Protein AF-A0A7W1G823-F1 (afdb_monomer)

Foldseek 3Di:
DVVVVCCVVVDPDPVVPDPVCVVVVVVVVVVVVVLVVLVVPDPDPVSSVVVVCVVVLVP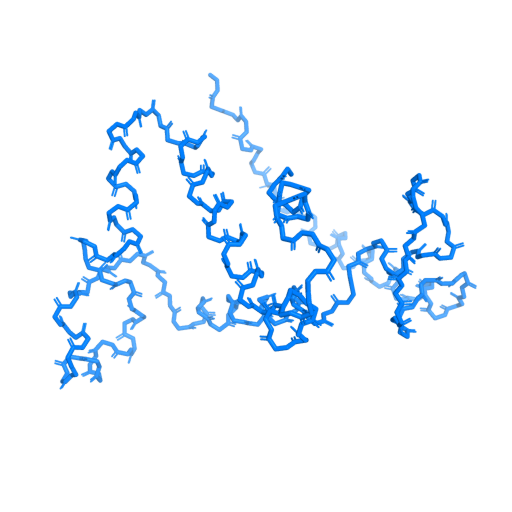HDADAPVCCVVCCPDPSCVSPYDHPPDHPVNVVVVVVVVCCVVPPDDPCRQAQVVCPDPDRDDDPDPNHDDPDPVVVVVVVVVVVVCVVVVPDPDDDPPPPD

Secondary structure (DSSP, 8-state):
-HHHHHHHHHTT-TTTT-GGGHHHHHHHHHHHHHHHHHHHH-SSHHHHHHHHHHHTTBTBEE--HHHHHHHTTSGGGGG-EE--S--HHHHHHHHHHHHHHHHSPPHHHHTGGG--SSS------S----SSHHHHHHHHHHHHHHHHHTTS----TT---

Radius of gyration: 21.49 Å; Cα contacts (8 Å, |Δi|>4): 84; chains: 1; bounding box: 47×47×44 Å

Structure (mmCIF, N/CA/C/O backbone):
data_AF-A0A7W1G823-F1
#
_entry.id   AF-A0A7W1G823-F1
#
loop_
_atom_site.group_PDB
_atom_site.id
_atom_site.type_symbol
_atom_site.label_atom_id
_atom_site.label_alt_id
_atom_site.label_comp_id
_atom_site.label_asym_id
_atom_site.label_entity_id
_atom_site.label_seq_id
_atom_site.pdbx_PDB_ins_code
_atom_site.Cartn_x
_atom_site.Cartn_y
_atom_site.Cartn_z
_atom_site.occupancy
_atom_site.B_iso_or_equiv
_atom_site.auth_seq_id
_atom_site.auth_comp_id
_atom_site.auth_asym_id
_atom_site.auth_atom_id
_atom_site.pdbx_PDB_model_num
ATOM 1 N N . MET A 1 1 ? 13.094 -7.765 8.733 1.00 43.09 1 MET A N 1
ATOM 2 C CA . MET A 1 1 ? 14.565 -7.784 8.927 1.00 43.09 1 MET A CA 1
ATOM 3 C C . MET A 1 1 ? 15.164 -6.377 8.926 1.00 43.09 1 MET A C 1
ATOM 5 O O . MET A 1 1 ? 15.915 -6.070 9.840 1.00 43.09 1 MET A O 1
ATOM 9 N N . SER A 1 2 ? 14.755 -5.478 8.025 1.00 49.38 2 SER A N 1
ATOM 10 C CA . SER A 1 2 ? 15.238 -4.083 7.971 1.00 49.38 2 SER A CA 1
ATOM 11 C C . SER A 1 2 ? 14.985 -3.280 9.256 1.00 49.38 2 SER A C 1
ATOM 13 O O . SER A 1 2 ? 15.885 -2.604 9.737 1.00 49.38 2 SER A O 1
ATOM 15 N N . ASN A 1 3 ? 13.807 -3.422 9.879 1.00 57.06 3 ASN A N 1
ATOM 16 C CA . ASN A 1 3 ? 13.479 -2.707 11.123 1.00 57.06 3 ASN A CA 1
ATOM 17 C C . ASN A 1 3 ? 14.316 -3.187 12.332 1.00 57.06 3 ASN A C 1
ATOM 19 O O . ASN A 1 3 ? 14.719 -2.395 13.177 1.00 57.06 3 ASN A O 1
ATOM 23 N N . HIS A 1 4 ? 14.647 -4.481 12.394 1.00 56.62 4 HIS A N 1
ATOM 24 C CA . HIS A 1 4 ? 15.525 -5.019 13.442 1.00 56.62 4 HIS A CA 1
ATOM 25 C C . HIS A 1 4 ? 16.990 -4.618 13.229 1.00 56.62 4 HIS A C 1
ATOM 27 O O . HIS A 1 4 ? 17.646 -4.210 14.185 1.00 56.62 4 HIS A O 1
ATOM 33 N N . ALA A 1 5 ? 17.480 -4.666 11.985 1.00 64.69 5 ALA A N 1
ATOM 34 C CA . ALA A 1 5 ? 18.818 -4.190 11.636 1.00 64.69 5 ALA A CA 1
ATOM 35 C C . ALA A 1 5 ? 18.974 -2.687 11.927 1.00 64.69 5 ALA A C 1
ATOM 37 O O . ALA A 1 5 ? 19.962 -2.270 12.525 1.00 64.69 5 ALA A O 1
ATOM 38 N N . TRP A 1 6 ? 17.960 -1.882 11.599 1.00 62.03 6 TRP A N 1
ATOM 39 C CA . TRP A 1 6 ? 17.946 -0.451 11.895 1.00 62.03 6 TRP A CA 1
ATOM 40 C C . TRP A 1 6 ? 17.946 -0.163 13.398 1.00 62.03 6 TRP A C 1
ATOM 42 O O . TRP A 1 6 ? 18.729 0.664 13.846 1.00 62.03 6 TRP A O 1
ATOM 52 N N . ARG A 1 7 ? 17.156 -0.881 14.210 1.00 65.38 7 ARG A N 1
ATOM 53 C CA . ARG A 1 7 ? 17.170 -0.721 15.680 1.00 65.38 7 ARG A CA 1
ATOM 54 C C . ARG A 1 7 ? 18.516 -1.101 16.301 1.00 65.38 7 ARG A C 1
ATOM 56 O O . ARG A 1 7 ? 18.944 -0.454 17.252 1.00 65.38 7 ARG A O 1
ATOM 63 N N . HIS A 1 8 ? 19.197 -2.101 15.743 1.00 70.00 8 HIS A N 1
ATOM 64 C CA . HIS A 1 8 ? 20.533 -2.498 16.187 1.00 70.00 8 HIS A CA 1
ATOM 65 C C . HIS A 1 8 ? 21.607 -1.455 15.825 1.00 70.00 8 HIS A C 1
ATOM 67 O O . HIS A 1 8 ? 22.510 -1.201 16.615 1.00 70.00 8 HIS A O 1
ATOM 73 N N . ILE A 1 9 ? 21.502 -0.820 14.652 1.00 69.56 9 ILE A N 1
ATOM 74 C CA . ILE A 1 9 ? 22.460 0.194 14.172 1.00 69.56 9 ILE A CA 1
ATOM 75 C C . ILE A 1 9 ? 22.195 1.577 14.793 1.00 69.56 9 ILE A C 1
ATOM 77 O O . ILE A 1 9 ? 23.130 2.292 15.151 1.00 69.56 9 ILE A O 1
ATOM 81 N N . ALA A 1 10 ? 20.928 1.971 14.932 1.00 64.56 10 ALA A N 1
ATOM 82 C CA . ALA A 1 10 ? 20.534 3.288 15.429 1.00 64.56 10 ALA A CA 1
ATOM 83 C C . ALA A 1 10 ? 20.723 3.436 16.951 1.00 64.56 10 ALA A C 1
ATOM 85 O O . ALA A 1 10 ? 20.926 4.552 17.436 1.00 64.56 10 ALA A O 1
ATOM 86 N N . GLY A 1 11 ? 20.711 2.328 17.705 1.00 65.12 11 GLY A N 1
ATOM 87 C CA . GLY A 1 11 ? 20.831 2.335 19.164 1.00 65.12 11 GLY A CA 1
ATOM 88 C C . GLY A 1 11 ? 19.737 3.166 19.853 1.00 65.12 11 GLY A C 1
ATOM 89 O O . GLY A 1 11 ? 18.717 3.502 19.257 1.00 65.12 11 GLY A O 1
ATOM 90 N N . ASN A 1 12 ? 19.962 3.546 21.115 1.00 59.78 12 ASN A N 1
ATOM 91 C CA . ASN A 1 12 ? 19.034 4.375 21.904 1.00 59.78 12 ASN A CA 1
ATOM 92 C C . ASN A 1 12 ? 19.200 5.889 21.625 1.00 59.78 12 ASN A C 1
ATOM 94 O O . ASN A 1 12 ? 19.081 6.721 22.525 1.00 59.78 12 ASN A O 1
ATOM 98 N N . ARG A 1 13 ? 19.584 6.262 20.395 1.00 65.00 13 ARG A N 1
ATOM 99 C CA . ARG A 1 13 ? 19.961 7.642 20.062 1.00 65.00 13 ARG A CA 1
ATOM 100 C C . ARG A 1 13 ? 18.716 8.521 19.835 1.00 65.00 13 ARG A C 1
ATOM 102 O O . ARG A 1 13 ? 17.824 8.127 19.089 1.00 65.00 13 ARG A O 1
ATOM 109 N N . PRO A 1 14 ? 18.676 9.750 20.382 1.00 55.59 14 PRO A N 1
ATOM 110 C CA . PRO A 1 14 ? 17.469 10.590 20.431 1.00 55.59 14 PRO A CA 1
ATOM 111 C C . PRO A 1 14 ? 16.972 11.108 19.068 1.00 55.59 14 PRO A C 1
ATOM 113 O O . PRO A 1 14 ? 15.811 11.490 18.938 1.00 55.59 14 PRO A O 1
ATOM 116 N N . TRP A 1 15 ? 17.813 11.096 18.028 1.00 57.66 15 TRP A N 1
ATOM 117 C CA . TRP A 1 15 ? 17.386 11.428 16.663 1.00 57.66 15 TRP A CA 1
ATOM 118 C C . TRP A 1 15 ? 16.562 10.302 16.021 1.00 57.66 15 TRP A C 1
ATOM 120 O O . TRP A 1 15 ? 15.660 10.578 15.239 1.00 57.66 15 TRP A O 1
ATOM 130 N N . ALA A 1 16 ? 16.779 9.042 16.414 1.00 55.31 16 ALA A N 1
ATOM 131 C CA . ALA A 1 16 ? 16.013 7.901 15.914 1.00 55.31 16 ALA A CA 1
ATOM 132 C C . ALA A 1 16 ? 14.562 7.870 16.440 1.00 55.31 16 ALA A C 1
ATOM 134 O O . ALA A 1 16 ? 13.703 7.238 15.830 1.00 55.31 16 ALA A O 1
ATOM 135 N N . SER A 1 17 ? 14.275 8.578 17.540 1.00 56.62 17 SER A N 1
ATOM 136 C CA . SER A 1 17 ? 12.955 8.655 18.183 1.00 56.62 17 SER A CA 1
ATOM 137 C C . SER A 1 17 ? 12.096 9.843 17.741 1.00 56.62 17 SER A C 1
ATOM 139 O O . SER A 1 17 ? 11.009 10.051 18.284 1.00 56.62 17 SER A O 1
ATOM 141 N N . HIS A 1 18 ? 12.545 10.656 16.779 1.00 65.50 18 HIS A N 1
ATOM 142 C CA . HIS A 1 18 ? 11.763 11.815 16.363 1.00 65.50 18 HIS A CA 1
ATOM 143 C C . HIS A 1 18 ? 10.520 11.358 15.583 1.00 65.50 18 HIS A C 1
ATOM 145 O O . HIS A 1 18 ? 10.642 10.771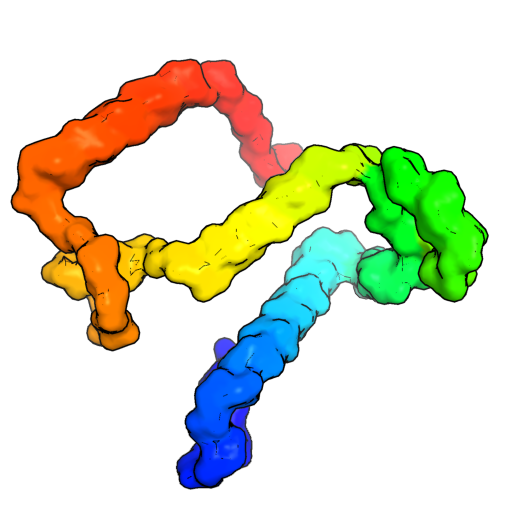 14.509 1.00 65.50 18 HIS A O 1
ATOM 151 N N . ARG A 1 19 ? 9.309 11.655 16.083 1.00 67.75 19 ARG A N 1
ATOM 152 C CA . ARG A 1 19 ? 8.031 11.268 15.434 1.00 67.75 19 ARG A CA 1
ATOM 153 C C . ARG A 1 19 ? 7.938 11.744 13.976 1.00 67.75 19 ARG A C 1
ATOM 155 O O . ARG A 1 19 ? 7.272 11.109 13.169 1.00 67.75 19 ARG A O 1
ATOM 162 N N . MET A 1 20 ? 8.659 12.813 13.623 1.00 72.38 20 MET A N 1
ATOM 163 C CA . MET A 1 20 ? 8.755 13.314 12.242 1.00 72.38 20 MET A CA 1
ATOM 164 C C . MET A 1 20 ? 9.535 12.394 11.289 1.00 72.38 20 MET A C 1
ATOM 166 O O . MET A 1 20 ? 9.344 12.488 10.083 1.00 72.38 20 MET A O 1
ATOM 170 N N . MET A 1 21 ? 10.397 11.504 11.792 1.00 80.12 21 MET A N 1
ATOM 171 C CA . MET A 1 21 ? 11.165 10.561 10.965 1.00 80.12 21 MET A CA 1
ATOM 172 C C . MET A 1 21 ? 10.408 9.263 10.664 1.00 80.12 21 MET A C 1
ATOM 174 O O . MET A 1 21 ? 10.797 8.525 9.765 1.00 80.12 21 MET A O 1
ATOM 178 N N . VAL A 1 22 ? 9.301 8.995 11.363 1.00 80.00 22 VAL A N 1
ATOM 179 C CA . VAL A 1 22 ? 8.445 7.819 11.130 1.00 80.00 22 VAL A CA 1
ATOM 180 C C . VAL A 1 22 ? 8.001 7.682 9.664 1.00 80.00 22 VAL A C 1
ATOM 182 O O . VAL A 1 22 ? 8.228 6.613 9.094 1.00 80.00 22 VAL A O 1
ATOM 185 N N . PRO A 1 23 ? 7.433 8.715 9.004 1.00 84.69 23 PRO A N 1
ATOM 186 C CA . PRO A 1 23 ? 7.051 8.597 7.596 1.00 84.69 23 PRO A CA 1
ATOM 187 C C . PRO A 1 23 ? 8.253 8.317 6.689 1.00 84.69 23 PRO A C 1
ATOM 189 O O . PRO A 1 23 ? 8.145 7.502 5.780 1.00 84.69 23 PRO A O 1
ATOM 192 N N . LEU A 1 24 ? 9.417 8.910 6.975 1.00 86.75 24 LEU A N 1
ATOM 193 C CA . LEU A 1 24 ? 10.639 8.646 6.216 1.00 86.75 24 LEU A CA 1
ATOM 194 C C . LEU A 1 24 ? 11.061 7.173 6.327 1.00 86.75 24 LEU A C 1
ATOM 196 O O . LEU A 1 24 ? 11.355 6.543 5.312 1.00 86.75 24 LEU A O 1
ATOM 200 N N . TYR A 1 25 ? 11.035 6.594 7.530 1.00 85.50 25 TYR A N 1
ATOM 201 C CA . TYR A 1 25 ? 11.338 5.174 7.728 1.00 85.50 25 TYR A CA 1
ATOM 202 C C . TYR A 1 25 ? 10.336 4.259 7.021 1.00 85.50 25 TYR A C 1
ATOM 204 O O . TYR A 1 25 ? 10.742 3.249 6.439 1.00 85.50 25 TYR A O 1
ATOM 212 N N . HIS A 1 26 ? 9.047 4.613 7.020 1.00 86.12 26 HIS A N 1
ATOM 213 C CA . HIS A 1 26 ? 8.034 3.890 6.252 1.00 86.12 26 HIS A CA 1
ATOM 214 C C . HIS A 1 26 ? 8.311 3.957 4.750 1.00 86.12 26 HIS A C 1
ATOM 216 O O . HIS A 1 26 ? 8.313 2.913 4.103 1.00 86.12 26 HIS A O 1
ATOM 222 N N . CYS A 1 27 ? 8.619 5.136 4.204 1.00 89.62 27 CYS A N 1
ATOM 223 C CA . CYS A 1 27 ? 8.949 5.300 2.788 1.00 89.62 27 CYS A CA 1
ATOM 224 C C . CYS A 1 27 ? 10.184 4.487 2.386 1.00 89.62 27 CYS A C 1
ATOM 226 O O . CYS A 1 27 ? 10.137 3.766 1.394 1.00 89.62 27 CYS A O 1
ATOM 228 N N . ILE A 1 28 ? 11.266 4.548 3.169 1.00 91.25 28 ILE A N 1
ATOM 229 C CA . ILE A 1 28 ? 12.491 3.779 2.898 1.00 91.25 28 ILE A CA 1
ATOM 230 C C . ILE A 1 28 ? 12.200 2.277 2.944 1.00 91.25 28 ILE A C 1
ATOM 232 O O . ILE A 1 28 ? 12.630 1.534 2.064 1.00 91.25 28 ILE A O 1
ATOM 236 N N . THR A 1 29 ? 11.454 1.822 3.953 1.00 90.62 29 THR A N 1
ATOM 237 C CA . THR A 1 29 ? 11.113 0.401 4.096 1.00 90.62 29 THR A CA 1
ATOM 238 C C . THR A 1 29 ? 10.230 -0.070 2.948 1.00 90.62 29 THR A C 1
ATOM 240 O O . THR A 1 29 ? 10.495 -1.123 2.373 1.00 90.62 29 THR A O 1
ATOM 243 N N . LEU A 1 30 ? 9.213 0.713 2.586 1.00 90.44 30 LEU A N 1
ATOM 244 C CA . LEU A 1 30 ? 8.325 0.414 1.470 1.00 90.44 30 LEU A CA 1
ATOM 245 C C . LEU A 1 30 ? 9.115 0.327 0.164 1.00 90.44 30 LEU A C 1
ATOM 247 O O . LEU A 1 30 ? 8.977 -0.653 -0.558 1.00 90.44 30 LEU A O 1
ATOM 251 N N . LEU A 1 31 ? 9.991 1.298 -0.105 1.00 92.94 31 LEU A N 1
ATOM 252 C CA . LEU A 1 31 ? 10.828 1.301 -1.301 1.00 92.94 31 LEU A CA 1
ATOM 253 C C . LEU A 1 31 ? 11.755 0.081 -1.342 1.00 92.94 31 LEU A C 1
ATOM 255 O O . LEU A 1 31 ? 11.850 -0.578 -2.372 1.00 92.94 31 LEU A O 1
ATOM 259 N N . ALA A 1 32 ? 12.387 -0.271 -0.220 1.00 94.25 32 ALA A N 1
ATOM 260 C CA . ALA A 1 32 ? 13.236 -1.456 -0.132 1.00 94.25 32 ALA A CA 1
ATOM 261 C C . ALA A 1 32 ? 12.458 -2.753 -0.415 1.00 94.25 32 ALA A C 1
ATOM 263 O O . ALA A 1 32 ? 12.954 -3.624 -1.129 1.00 94.25 32 ALA A O 1
ATOM 264 N N . VAL A 1 33 ? 11.233 -2.878 0.108 1.00 94.25 33 VAL A N 1
ATOM 265 C CA . VAL A 1 33 ? 10.358 -4.032 -0.155 1.00 94.25 33 VAL A CA 1
ATOM 266 C C . VAL A 1 33 ? 9.934 -4.076 -1.621 1.00 94.25 33 VAL A C 1
ATOM 268 O O . VAL A 1 33 ? 10.037 -5.130 -2.242 1.00 94.25 33 VAL A O 1
ATOM 271 N N . VAL A 1 34 ? 9.514 -2.942 -2.187 1.00 94.31 34 VAL A N 1
ATOM 272 C CA . VAL A 1 34 ? 9.099 -2.830 -3.592 1.00 94.31 34 VAL A CA 1
ATOM 273 C C . VAL A 1 34 ? 10.243 -3.215 -4.532 1.00 94.31 34 VAL A C 1
ATOM 275 O O . VAL A 1 34 ? 10.034 -4.031 -5.424 1.00 94.31 34 VAL A O 1
ATOM 278 N N . ILE A 1 35 ? 11.458 -2.708 -4.300 1.00 95.50 35 ILE A N 1
ATOM 279 C CA . ILE A 1 35 ? 12.646 -3.082 -5.084 1.00 95.50 35 ILE A CA 1
ATOM 280 C C . ILE A 1 35 ? 12.933 -4.581 -4.939 1.00 95.50 35 ILE A C 1
ATOM 282 O O . ILE A 1 35 ? 13.167 -5.257 -5.938 1.00 95.50 35 ILE A O 1
ATOM 286 N N . GLY A 1 36 ? 12.870 -5.123 -3.718 1.00 95.12 36 GLY A N 1
ATOM 287 C CA . GLY A 1 36 ? 13.052 -6.556 -3.480 1.00 95.12 36 GLY A CA 1
ATOM 288 C C . GLY A 1 36 ? 12.050 -7.414 -4.258 1.00 95.12 36 GLY A C 1
ATOM 289 O O . GLY A 1 36 ? 12.440 -8.383 -4.905 1.00 95.12 36 GLY A O 1
ATOM 290 N N . TRP A 1 37 ? 10.768 -7.038 -4.258 1.00 95.62 37 TRP A N 1
ATOM 291 C CA . TRP A 1 37 ? 9.714 -7.747 -4.990 1.00 95.62 37 TRP A CA 1
ATOM 292 C C . TRP A 1 37 ? 9.932 -7.785 -6.501 1.00 95.62 37 TRP A C 1
ATOM 294 O O . TRP A 1 37 ? 9.556 -8.777 -7.123 1.00 95.62 37 TRP A O 1
ATOM 304 N N . VAL A 1 38 ? 10.560 -6.767 -7.095 1.00 96.25 38 VAL A N 1
ATOM 305 C CA . VAL A 1 38 ? 10.872 -6.773 -8.533 1.00 96.25 38 VAL A CA 1
ATOM 306 C C . VAL A 1 38 ? 11.797 -7.939 -8.887 1.00 96.25 38 VAL A C 1
ATOM 308 O O . VAL A 1 38 ? 11.500 -8.679 -9.822 1.00 96.25 38 VAL A O 1
ATOM 311 N N . PHE A 1 39 ? 12.855 -8.172 -8.106 1.00 94.44 39 PHE A N 1
ATOM 312 C CA . PHE A 1 39 ? 13.782 -9.285 -8.348 1.00 94.44 39 PHE A CA 1
ATOM 313 C C . PHE A 1 39 ? 13.147 -10.661 -8.127 1.00 94.44 39 PHE A C 1
ATOM 315 O O . PHE A 1 39 ? 13.495 -11.601 -8.831 1.00 94.44 39 PHE A O 1
ATOM 322 N N . PHE A 1 40 ? 12.210 -10.787 -7.182 1.00 92.94 40 PHE A N 1
ATOM 323 C CA . PHE A 1 40 ? 11.495 -12.050 -6.959 1.00 92.94 40 PHE A CA 1
ATOM 324 C C . PHE A 1 40 ? 10.435 -12.346 -8.024 1.00 92.94 40 PHE A C 1
ATOM 326 O O . PHE A 1 40 ? 10.064 -13.502 -8.204 1.00 92.94 40 PHE A O 1
ATOM 333 N N . ARG A 1 41 ? 9.921 -11.314 -8.700 1.00 91.69 41 ARG A N 1
ATOM 334 C CA . ARG A 1 41 ? 8.876 -11.450 -9.720 1.00 91.69 41 ARG A CA 1
ATOM 335 C C . ARG A 1 41 ? 9.430 -11.628 -11.133 1.00 91.69 41 ARG A C 1
ATOM 337 O O . ARG A 1 41 ? 8.761 -12.234 -11.964 1.00 91.69 41 ARG A O 1
ATOM 344 N N . ALA A 1 42 ? 10.582 -11.039 -11.432 1.00 94.00 42 ALA A N 1
ATOM 345 C CA . ALA A 1 42 ? 11.153 -11.056 -12.772 1.00 94.00 42 ALA A CA 1
ATOM 346 C C . ALA A 1 42 ? 11.678 -12.450 -13.164 1.00 94.00 42 ALA A C 1
ATOM 348 O O . ALA A 1 42 ? 12.244 -13.164 -12.341 1.00 94.00 42 ALA A O 1
ATOM 349 N N . SER A 1 43 ? 11.533 -12.816 -14.441 1.00 94.06 43 SER A N 1
ATOM 350 C CA . SER A 1 43 ? 12.043 -14.073 -15.012 1.00 94.06 43 SER A CA 1
ATOM 351 C C . SER A 1 43 ? 13.566 -14.128 -15.092 1.00 94.06 43 SER A C 1
ATOM 353 O O . SER A 1 43 ? 14.157 -15.201 -14.984 1.00 94.06 43 SER A O 1
ATOM 355 N N . THR A 1 44 ? 14.215 -12.979 -15.287 1.00 95.75 44 THR A N 1
ATOM 356 C CA . THR A 1 44 ? 15.672 -12.869 -15.365 1.00 95.75 44 THR A CA 1
ATOM 357 C C . THR A 1 44 ? 16.176 -11.633 -14.628 1.00 95.75 44 THR A C 1
ATOM 359 O O . THR A 1 44 ? 15.436 -10.684 -14.361 1.00 95.75 44 THR A O 1
ATOM 362 N N . PHE A 1 45 ? 17.478 -11.612 -14.331 1.00 95.38 45 PHE A N 1
ATOM 363 C CA . PHE A 1 45 ? 18.125 -10.433 -13.755 1.00 95.38 45 PHE A CA 1
ATOM 364 C C . PHE A 1 45 ? 18.016 -9.208 -14.677 1.00 95.38 45 PHE A C 1
ATOM 366 O O . PHE A 1 45 ? 17.769 -8.102 -14.204 1.00 95.38 45 PHE A O 1
ATOM 373 N N . SER A 1 46 ? 18.153 -9.410 -15.992 1.00 96.81 46 SER A N 1
ATOM 374 C CA . SER A 1 46 ? 18.009 -8.331 -16.975 1.00 96.81 46 SER A CA 1
ATOM 375 C C . SER A 1 46 ? 16.600 -7.739 -16.943 1.00 96.81 46 SER A C 1
ATOM 377 O O . SER A 1 46 ? 16.453 -6.519 -16.932 1.00 96.81 46 SER A O 1
ATOM 379 N N . ASP A 1 47 ? 15.570 -8.584 -16.849 1.00 95.62 47 ASP A N 1
ATOM 380 C CA . ASP A 1 47 ? 14.178 -8.131 -16.760 1.00 95.62 47 ASP A CA 1
ATOM 381 C C . ASP A 1 47 ? 13.938 -7.310 -15.489 1.00 95.62 47 ASP A C 1
ATOM 383 O O . ASP A 1 47 ? 13.280 -6.271 -15.537 1.00 95.62 47 ASP A O 1
ATOM 387 N N . ALA A 1 48 ? 14.519 -7.724 -14.358 1.00 96.31 48 ALA A N 1
ATOM 388 C CA . ALA A 1 48 ? 14.422 -6.981 -13.104 1.00 96.31 48 ALA A CA 1
ATOM 389 C C . ALA A 1 48 ? 15.005 -5.563 -13.230 1.00 96.31 48 ALA A C 1
ATOM 391 O O . ALA A 1 48 ? 14.377 -4.600 -12.787 1.00 96.31 48 ALA A O 1
ATOM 392 N N . ILE A 1 49 ? 16.173 -5.414 -13.866 1.00 96.69 49 ILE A N 1
ATOM 393 C CA . ILE A 1 49 ? 16.786 -4.097 -14.099 1.00 96.69 49 ILE A CA 1
ATOM 394 C C . ILE A 1 49 ? 15.919 -3.249 -15.032 1.00 96.69 49 ILE A C 1
ATOM 396 O O . ILE A 1 49 ? 15.651 -2.090 -14.715 1.00 96.69 49 ILE A O 1
ATOM 400 N N . THR A 1 50 ? 15.422 -3.818 -16.131 1.00 94.81 50 THR A N 1
ATOM 401 C CA . THR A 1 50 ? 14.516 -3.126 -17.063 1.00 94.81 50 THR A CA 1
ATOM 402 C C . THR A 1 50 ? 13.257 -2.622 -16.356 1.00 94.81 50 THR A C 1
ATOM 404 O O . THR A 1 50 ? 12.834 -1.486 -16.578 1.00 94.81 50 THR A O 1
ATOM 407 N N . LEU A 1 51 ? 12.680 -3.427 -15.458 1.00 93.75 51 LEU A N 1
ATOM 408 C CA . LEU A 1 51 ? 11.529 -3.029 -14.647 1.00 93.75 51 LEU A CA 1
ATOM 409 C C . LEU A 1 51 ? 11.870 -1.879 -13.694 1.00 93.75 51 LEU A C 1
ATOM 411 O O . LEU A 1 51 ? 11.121 -0.907 -13.640 1.00 93.75 51 LEU A O 1
ATOM 415 N N . LEU A 1 52 ? 13.002 -1.937 -12.985 1.00 95.50 52 LEU A N 1
ATOM 416 C CA . LEU A 1 52 ? 13.428 -0.855 -12.087 1.00 95.50 52 LEU A CA 1
ATOM 417 C C . LEU A 1 52 ? 13.680 0.460 -12.835 1.00 95.50 52 LEU A C 1
ATOM 419 O O . LEU A 1 52 ? 13.268 1.518 -12.360 1.00 95.50 52 LEU A O 1
ATOM 423 N N . VAL A 1 53 ? 14.305 0.399 -14.014 1.00 93.62 53 VAL A N 1
ATOM 424 C CA . VAL A 1 53 ? 14.497 1.567 -14.888 1.00 93.62 53 VAL A CA 1
ATOM 425 C C . VAL A 1 53 ? 13.146 2.142 -15.317 1.00 93.62 53 VAL A C 1
ATOM 427 O O . VAL A 1 53 ? 12.946 3.353 -15.235 1.00 93.62 53 VAL A O 1
ATOM 430 N N . GLY A 1 54 ? 12.190 1.287 -15.692 1.00 90.88 54 GLY A N 1
ATOM 431 C CA . GLY A 1 54 ? 10.822 1.705 -16.001 1.00 90.88 54 GLY A CA 1
ATOM 432 C C . GLY A 1 54 ? 10.124 2.383 -14.818 1.00 90.88 54 GLY A C 1
ATOM 433 O O . GLY A 1 54 ? 9.534 3.446 -14.980 1.00 90.88 54 GLY A O 1
ATOM 434 N N . MET A 1 55 ? 10.253 1.830 -13.608 1.00 90.31 55 MET A N 1
ATOM 435 C CA . MET A 1 55 ? 9.680 2.408 -12.383 1.00 90.31 55 MET A CA 1
ATOM 436 C C . MET A 1 55 ? 10.304 3.757 -12.005 1.00 90.31 55 MET A C 1
ATOM 438 O O . MET A 1 55 ? 9.626 4.596 -11.417 1.00 90.31 55 MET A O 1
ATOM 442 N N . ALA A 1 56 ? 11.572 3.981 -12.357 1.00 90.12 56 ALA A N 1
ATOM 443 C CA . ALA A 1 56 ? 12.249 5.267 -12.203 1.00 90.12 56 ALA A CA 1
ATOM 444 C C . ALA A 1 56 ? 11.899 6.283 -13.312 1.00 90.12 56 ALA A C 1
ATOM 446 O O . ALA A 1 56 ? 12.389 7.411 -13.275 1.00 90.12 56 ALA A O 1
ATOM 447 N N . GLY A 1 57 ? 11.062 5.905 -14.287 1.00 87.75 57 GLY A N 1
ATOM 448 C CA . GLY A 1 57 ? 10.636 6.761 -15.397 1.00 87.75 57 GLY A CA 1
ATOM 449 C C . GLY A 1 57 ? 11.544 6.716 -16.629 1.00 87.75 57 GLY A C 1
ATOM 450 O O . GLY A 1 57 ? 11.370 7.522 -17.536 1.00 87.75 57 GLY A O 1
ATOM 451 N N . GLY A 1 58 ? 12.489 5.773 -16.711 1.00 87.62 58 GLY A N 1
ATOM 452 C CA . GLY A 1 58 ? 13.420 5.651 -17.842 1.00 87.62 58 GLY A CA 1
ATOM 453 C C . GLY A 1 58 ? 12.768 5.316 -19.191 1.00 87.62 58 GLY A C 1
ATOM 454 O O . GLY A 1 58 ? 13.425 5.428 -20.221 1.00 87.62 58 GLY A O 1
ATOM 455 N N . HIS A 1 59 ? 11.485 4.938 -19.200 1.00 87.44 59 HIS A N 1
ATOM 456 C CA . HIS A 1 59 ? 10.701 4.647 -20.408 1.00 87.44 59 HIS A CA 1
ATOM 457 C C . HIS A 1 59 ? 9.464 5.547 -20.557 1.00 87.44 59 HIS A C 1
ATOM 459 O O . HIS A 1 59 ? 8.510 5.166 -21.233 1.00 87.44 59 HIS A O 1
ATOM 465 N N . GLY A 1 60 ? 9.442 6.713 -19.911 1.00 87.38 60 GLY A N 1
ATOM 466 C CA . GLY A 1 60 ? 8.226 7.512 -19.798 1.00 87.38 60 GLY A CA 1
ATOM 467 C C . GLY A 1 60 ? 7.617 7.414 -18.406 1.00 87.38 60 GLY A C 1
ATOM 468 O O . GLY A 1 60 ? 7.689 6.379 -17.742 1.00 87.38 60 GLY A O 1
ATOM 469 N N . ALA A 1 61 ? 6.970 8.487 -17.971 1.00 86.44 61 ALA A N 1
ATOM 470 C CA . ALA A 1 61 ? 6.114 8.454 -16.802 1.00 86.44 61 ALA A CA 1
ATOM 471 C C . ALA A 1 61 ? 4.684 8.091 -17.221 1.00 86.44 61 ALA A C 1
ATOM 473 O O . ALA A 1 61 ? 4.128 8.650 -18.172 1.00 86.44 61 ALA A O 1
ATOM 474 N N . ALA A 1 62 ? 4.090 7.142 -16.501 1.00 86.62 62 ALA A N 1
ATOM 475 C CA . ALA A 1 62 ? 2.691 6.801 -16.676 1.00 86.62 62 ALA A CA 1
ATOM 476 C C . ALA A 1 62 ? 1.846 7.921 -16.078 1.00 86.62 62 ALA A C 1
ATOM 478 O O . ALA A 1 62 ? 1.725 8.021 -14.857 1.00 86.62 62 ALA A O 1
ATOM 479 N N . TRP A 1 63 ? 1.312 8.783 -16.935 1.00 86.56 63 TRP A N 1
ATOM 480 C CA . TRP A 1 63 ? 0.393 9.847 -16.555 1.00 86.56 63 TRP A CA 1
ATOM 481 C C . TRP A 1 63 ? -0.979 9.566 -17.160 1.00 86.56 63 TRP A C 1
ATOM 483 O O . TRP A 1 63 ? -1.051 9.164 -18.326 1.00 86.56 63 TRP A O 1
ATOM 493 N N . PRO A 1 64 ? -2.067 9.822 -16.412 1.00 86.81 64 PRO A N 1
ATOM 494 C CA . PRO A 1 64 ? -3.406 9.625 -16.937 1.00 86.81 64 PRO A CA 1
ATOM 495 C C . PRO A 1 64 ? -3.620 10.555 -18.148 1.00 86.81 64 PRO A C 1
ATOM 497 O O . PRO A 1 64 ? -3.199 11.720 -18.085 1.00 86.81 64 PRO A O 1
ATOM 500 N N . PRO A 1 65 ? -4.230 10.074 -19.250 1.00 85.38 65 PRO A N 1
ATOM 501 C CA . PRO A 1 65 ? -4.402 10.844 -20.487 1.00 85.38 65 PRO A CA 1
ATOM 502 C C . PRO A 1 65 ? -5.009 12.233 -20.270 1.00 85.38 65 PRO A C 1
ATOM 504 O O . PRO A 1 65 ? -4.611 13.203 -20.912 1.00 85.38 65 PRO A O 1
ATOM 507 N N . GLU A 1 66 ? -5.913 12.349 -19.297 1.00 88.19 66 GLU A N 1
ATOM 508 C CA . GLU A 1 66 ? -6.606 13.580 -18.923 1.00 88.19 66 GLU A CA 1
ATOM 509 C C . GLU A 1 66 ? -5.654 14.684 -18.432 1.00 88.19 66 GLU A C 1
ATOM 511 O O . GLU A 1 66 ? -5.970 15.867 -18.546 1.00 88.19 66 GLU A O 1
ATOM 516 N N . LEU A 1 67 ? -4.481 14.320 -17.901 1.00 86.19 67 LEU A N 1
ATOM 517 C CA . LEU A 1 67 ? -3.485 15.265 -17.389 1.00 86.19 67 LEU A CA 1
ATOM 518 C C . LEU A 1 67 ? -2.348 15.544 -18.375 1.00 86.19 67 LEU A C 1
ATOM 520 O O . LEU A 1 67 ? -1.623 16.520 -18.184 1.00 86.19 67 LEU A O 1
ATOM 524 N N . GLN A 1 68 ? -2.189 14.748 -19.436 1.00 85.69 68 GLN A N 1
ATOM 525 C CA . GLN A 1 68 ? -1.061 14.887 -20.368 1.00 85.69 68 GLN A CA 1
ATOM 526 C C . GLN A 1 68 ? -1.036 16.263 -21.044 1.00 85.69 68 GLN A C 1
ATOM 528 O O . GLN A 1 68 ? 0.023 16.883 -21.130 1.00 85.69 68 GLN A O 1
ATOM 533 N N . GLY A 1 69 ? -2.202 16.793 -21.434 1.00 85.56 69 GLY A 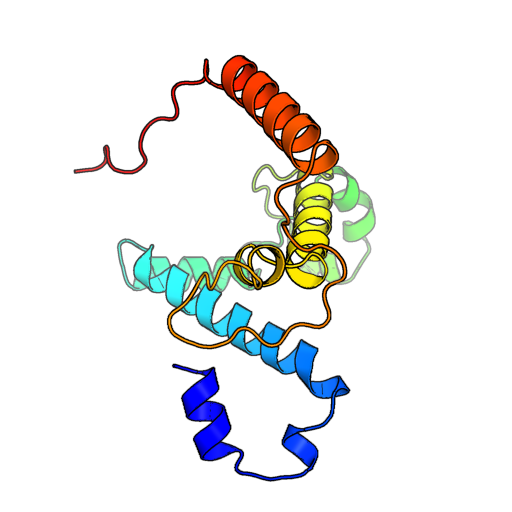N 1
ATOM 534 C CA . GLY A 1 69 ? -2.313 18.133 -22.020 1.00 85.56 69 GLY A CA 1
ATOM 535 C C . GLY A 1 69 ? -1.773 19.231 -21.098 1.00 85.56 69 GLY A C 1
ATOM 536 O O . GLY A 1 69 ? -1.025 20.099 -21.536 1.00 85.56 69 GLY A O 1
ATOM 537 N N . ILE A 1 70 ? -2.069 19.147 -19.800 1.00 88.00 70 ILE A N 1
ATOM 538 C CA . ILE A 1 70 ? -1.601 20.117 -18.799 1.00 88.00 70 ILE A CA 1
ATOM 539 C C . ILE A 1 70 ? -0.104 19.920 -18.529 1.00 88.00 70 ILE A C 1
ATOM 541 O O . ILE A 1 70 ? 0.674 20.875 -18.552 1.00 88.00 70 ILE A O 1
ATOM 545 N N . LEU A 1 71 ? 0.312 18.670 -18.316 1.00 87.50 71 LEU A N 1
ATOM 546 C CA . LEU A 1 71 ? 1.683 18.310 -17.953 1.00 87.50 71 LEU A CA 1
ATOM 547 C C . LEU A 1 71 ? 2.685 18.557 -19.081 1.00 87.50 71 LEU A C 1
ATOM 549 O O . LEU A 1 71 ? 3.851 18.813 -18.786 1.00 87.50 71 LEU A O 1
ATOM 553 N N . SER A 1 72 ? 2.240 18.551 -20.341 1.00 85.31 72 SER A N 1
ATOM 554 C CA . SER A 1 72 ? 3.079 18.824 -21.517 1.00 85.31 72 SER A CA 1
ATOM 555 C C . SER A 1 72 ? 3.783 20.187 -21.476 1.00 85.31 72 SER A C 1
ATOM 557 O O . SER A 1 72 ? 4.839 20.351 -22.077 1.00 85.31 72 SER A O 1
ATOM 559 N N . THR A 1 73 ? 3.239 21.148 -20.722 1.00 87.19 73 THR A N 1
ATOM 560 C CA . THR A 1 73 ? 3.815 22.495 -2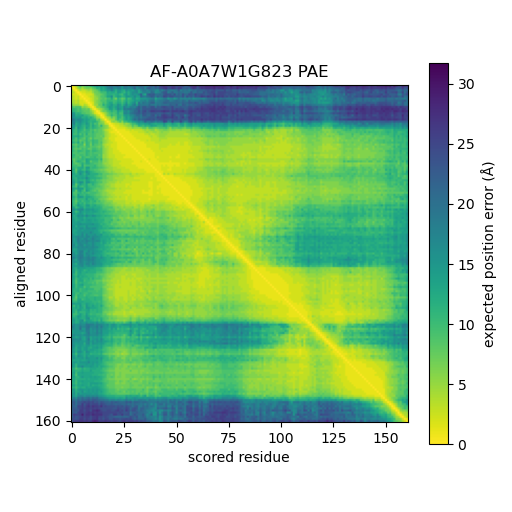0.549 1.00 87.19 73 THR A CA 1
ATOM 561 C C . THR A 1 73 ? 4.756 22.617 -19.347 1.00 87.19 73 THR A C 1
ATOM 563 O O . THR A 1 73 ? 5.351 23.669 -19.122 1.00 87.19 73 THR A O 1
ATOM 566 N N . THR A 1 74 ? 4.903 21.550 -18.561 1.00 88.50 74 THR A N 1
ATOM 567 C CA . THR A 1 74 ? 5.707 21.536 -17.333 1.00 88.50 74 THR A CA 1
ATOM 568 C C . THR A 1 74 ? 7.044 20.821 -17.554 1.00 88.50 74 THR A C 1
ATOM 570 O O . THR A 1 74 ? 7.148 19.988 -18.455 1.00 88.50 74 THR A O 1
ATOM 573 N N . PRO A 1 75 ? 8.062 21.042 -16.698 1.00 86.00 75 PRO A N 1
ATOM 574 C CA . PRO A 1 75 ? 9.319 20.292 -16.768 1.00 86.00 75 PRO A CA 1
ATOM 575 C C . PRO A 1 75 ? 9.140 18.770 -16.661 1.00 86.00 75 PRO A C 1
ATOM 577 O O . PRO A 1 75 ? 10.009 18.019 -17.091 1.00 86.00 75 PRO A O 1
ATOM 580 N N . LEU A 1 76 ? 8.007 18.303 -16.121 1.00 82.25 76 LEU A N 1
ATOM 581 C CA . LEU A 1 76 ? 7.693 16.879 -16.007 1.00 82.25 76 LEU A CA 1
ATOM 582 C C . LEU A 1 76 ? 7.480 16.219 -17.376 1.00 82.25 76 LEU A C 1
ATOM 584 O O . LEU A 1 76 ? 7.650 15.007 -17.479 1.00 82.25 76 LEU A O 1
ATOM 588 N N . ALA A 1 77 ? 7.184 16.988 -18.429 1.00 83.31 77 ALA A N 1
ATOM 589 C CA . ALA A 1 77 ? 7.120 16.476 -19.797 1.00 83.31 77 ALA A CA 1
ATOM 590 C C . ALA A 1 77 ? 8.456 15.866 -20.260 1.00 83.31 77 ALA A C 1
ATOM 592 O O . ALA A 1 77 ? 8.460 14.971 -21.102 1.00 83.31 77 ALA A O 1
ATOM 593 N N . ALA A 1 78 ? 9.586 16.294 -19.678 1.00 83.94 78 ALA A N 1
ATOM 594 C CA . ALA A 1 78 ? 10.907 15.744 -19.980 1.00 83.94 78 ALA A CA 1
ATOM 595 C C . ALA A 1 78 ? 11.054 14.266 -19.581 1.00 83.94 78 ALA A C 1
ATOM 597 O O . ALA A 1 78 ? 11.912 13.577 -20.124 1.00 83.94 78 ALA A O 1
ATOM 598 N N . LEU A 1 79 ? 10.213 13.768 -18.667 1.00 82.50 79 LEU A N 1
ATOM 599 C CA . LEU A 1 79 ? 10.169 12.348 -18.312 1.00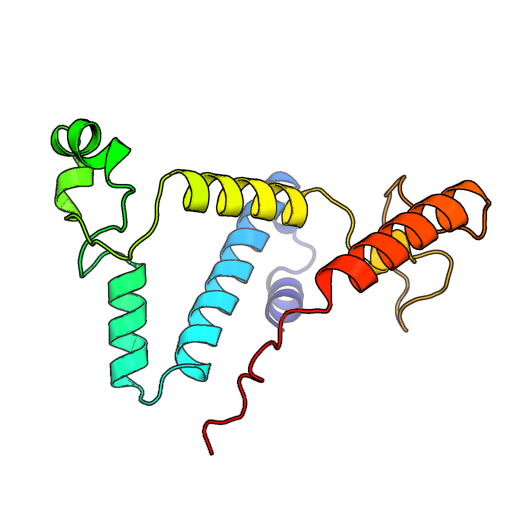 82.50 79 LEU A CA 1
ATOM 600 C C . LEU A 1 79 ? 9.528 11.489 -19.407 1.00 82.50 79 LEU A C 1
ATOM 602 O O . LEU A 1 79 ? 9.642 10.273 -19.337 1.00 82.50 79 LEU A O 1
ATOM 606 N N . GLY A 1 80 ? 8.864 12.091 -20.400 1.00 83.88 80 GLY A N 1
ATOM 607 C CA . GLY A 1 80 ? 8.081 11.388 -21.413 1.00 83.88 80 GLY A CA 1
ATOM 608 C C . GLY A 1 80 ? 6.739 10.870 -20.882 1.00 83.88 80 GLY A C 1
ATOM 609 O O . GLY A 1 80 ? 6.496 10.821 -19.675 1.00 83.88 80 GLY A O 1
ATOM 610 N N . PHE A 1 81 ? 5.860 10.468 -21.799 1.00 84.38 81 PHE A N 1
ATOM 611 C CA . PHE A 1 81 ? 4.547 9.906 -21.484 1.00 84.38 81 PHE A CA 1
ATOM 612 C C . PHE A 1 81 ? 4.517 8.430 -21.875 1.00 84.38 81 PHE A C 1
ATOM 614 O O . PHE A 1 81 ? 4.704 8.095 -23.043 1.00 84.38 81 PHE A O 1
ATOM 621 N N . ALA A 1 82 ? 4.288 7.558 -20.895 1.00 84.31 82 ALA A N 1
ATOM 622 C CA . ALA A 1 82 ? 4.051 6.136 -21.116 1.00 84.31 82 ALA A CA 1
ATOM 623 C C . ALA A 1 82 ? 2.560 5.837 -20.939 1.00 84.31 82 ALA A C 1
ATOM 625 O O . ALA A 1 82 ? 1.973 6.196 -19.917 1.00 84.31 82 ALA A O 1
ATOM 626 N N . ASP A 1 83 ? 1.946 5.157 -21.905 1.00 81.94 83 ASP A N 1
ATOM 627 C CA . ASP A 1 83 ? 0.580 4.662 -21.748 1.00 81.94 83 ASP A CA 1
ATOM 628 C C . ASP A 1 83 ? 0.608 3.243 -21.169 1.00 81.94 83 ASP A C 1
ATOM 630 O O . ASP A 1 83 ? 0.926 2.273 -21.854 1.00 81.94 83 ASP A O 1
ATOM 634 N N . LEU A 1 84 ? 0.315 3.140 -19.873 1.00 79.94 84 LEU A N 1
ATOM 635 C CA . LEU A 1 84 ? 0.164 1.866 -19.165 1.00 79.94 84 LEU A CA 1
ATOM 636 C C . LEU A 1 84 ? -1.316 1.493 -18.956 1.00 79.94 84 LEU A C 1
ATOM 638 O O . LEU A 1 84 ? -1.613 0.589 -18.176 1.00 79.94 84 LEU A O 1
ATOM 642 N N . GLY A 1 85 ? -2.253 2.206 -19.592 1.00 82.25 85 GLY A N 1
ATOM 643 C CA . GLY A 1 85 ? -3.690 1.995 -19.417 1.00 82.25 85 GLY A CA 1
ATOM 644 C C . GLY A 1 85 ? -4.246 2.483 -18.074 1.00 82.25 85 GLY A C 1
ATOM 645 O O . GLY A 1 85 ? -5.347 2.089 -17.687 1.00 82.25 85 GLY A O 1
ATOM 646 N N . PHE A 1 86 ? -3.514 3.331 -17.340 1.00 81.38 86 PHE A N 1
ATOM 647 C CA . PHE A 1 86 ? -4.022 3.947 -16.112 1.00 81.38 86 PHE A CA 1
ATOM 648 C C . PHE A 1 86 ? -4.858 5.189 -16.427 1.00 81.38 86 PHE A C 1
ATOM 650 O O . PHE A 1 86 ? -4.355 6.184 -16.943 1.00 81.38 86 PHE A O 1
ATOM 657 N N . SER A 1 87 ? -6.131 5.154 -16.046 1.00 87.94 87 SER A N 1
ATOM 658 C CA . SER A 1 87 ? -7.012 6.322 -16.038 1.00 87.94 87 SER A CA 1
ATOM 659 C C . SER A 1 87 ? -6.840 7.141 -14.759 1.00 87.94 87 SER A C 1
ATOM 661 O O . SER A 1 87 ? -6.355 6.639 -13.738 1.00 87.94 87 SER A O 1
ATOM 663 N N . LEU A 1 88 ? -7.339 8.381 -14.757 1.00 89.75 88 LEU A N 1
ATOM 664 C CA . LEU A 1 88 ? -7.388 9.215 -13.550 1.00 89.75 88 LEU A CA 1
ATOM 665 C C . LEU A 1 88 ? -8.070 8.504 -12.365 1.00 89.75 88 LEU A C 1
ATOM 667 O O . LEU A 1 88 ? -7.630 8.634 -11.222 1.00 89.75 88 LEU A O 1
ATOM 671 N N . SER A 1 89 ? -9.104 7.698 -12.629 1.00 91.19 89 SER A N 1
ATOM 672 C CA . SER A 1 89 ? -9.781 6.914 -11.590 1.00 91.19 89 SER A CA 1
ATOM 673 C C . SER A 1 89 ? -8.862 5.882 -10.929 1.00 91.19 89 SER A C 1
ATOM 675 O O . SER A 1 89 ? -8.959 5.684 -9.719 1.00 91.19 89 SER A O 1
ATOM 677 N N . GLY A 1 90 ? -7.930 5.277 -11.673 1.00 90.75 90 GLY A N 1
ATOM 678 C CA . GLY A 1 90 ? -6.917 4.375 -11.122 1.00 90.75 90 GLY A CA 1
ATOM 679 C C . GLY A 1 90 ? -6.016 5.063 -10.095 1.00 90.75 90 GLY A C 1
ATOM 680 O O . GLY A 1 90 ? -5.824 4.541 -8.997 1.00 90.75 90 GLY A O 1
ATOM 681 N N . TYR A 1 91 ? -5.537 6.276 -10.391 1.00 89.94 91 TYR A N 1
ATOM 682 C CA . TYR A 1 91 ? -4.735 7.063 -9.443 1.00 89.94 91 TYR A CA 1
ATOM 683 C C . TYR A 1 91 ? -5.525 7.441 -8.193 1.00 89.94 91 TYR A C 1
ATOM 685 O O . TYR A 1 91 ? -5.000 7.336 -7.085 1.00 89.94 91 TYR A O 1
ATOM 693 N N . ILE A 1 92 ? -6.793 7.834 -8.353 1.00 93.31 92 ILE A N 1
ATOM 694 C CA . ILE A 1 92 ? -7.677 8.134 -7.220 1.00 93.31 92 ILE A CA 1
ATOM 695 C C . ILE A 1 92 ? -7.797 6.910 -6.307 1.00 93.31 92 ILE A C 1
ATOM 697 O O . ILE A 1 92 ? -7.659 7.046 -5.093 1.00 93.31 92 ILE A O 1
ATOM 701 N N . TRP A 1 93 ? -7.985 5.714 -6.872 1.00 94.56 93 TRP A N 1
ATOM 702 C CA . TRP A 1 93 ? -8.021 4.474 -6.095 1.00 94.56 93 TRP A CA 1
ATOM 703 C C . TRP A 1 93 ? -6.700 4.180 -5.389 1.00 94.56 93 TRP A C 1
ATOM 705 O O . TRP A 1 93 ? -6.723 3.841 -4.210 1.00 94.56 93 TRP A O 1
ATOM 715 N N . ILE A 1 94 ? -5.556 4.344 -6.060 1.00 92.12 94 ILE A N 1
ATOM 716 C CA . ILE A 1 94 ? -4.235 4.142 -5.443 1.00 92.12 94 ILE A CA 1
ATOM 717 C C . ILE A 1 94 ? -4.059 5.072 -4.241 1.00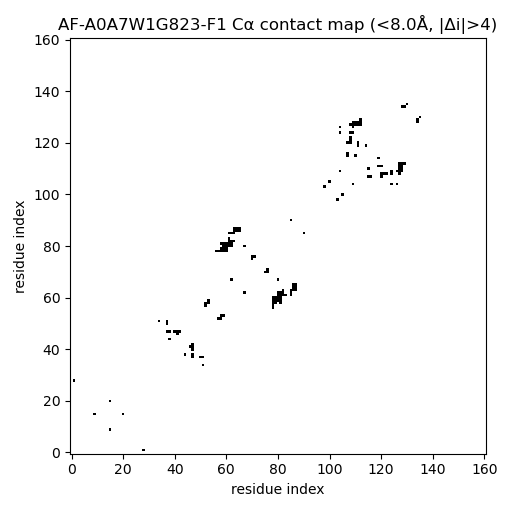 92.12 94 ILE A C 1
ATOM 719 O O . ILE A 1 94 ? -3.685 4.616 -3.162 1.00 92.12 94 ILE A O 1
ATOM 723 N N . VAL A 1 95 ? -4.370 6.361 -4.398 1.00 94.00 95 VAL A N 1
ATOM 724 C CA . VAL A 1 95 ? -4.267 7.343 -3.311 1.00 94.00 95 VAL A CA 1
ATOM 725 C C . VAL A 1 95 ? -5.244 7.007 -2.185 1.00 94.00 95 VAL A C 1
ATOM 727 O O . VAL A 1 95 ? -4.843 6.974 -1.025 1.00 94.00 95 VAL A O 1
ATOM 730 N N . ALA A 1 96 ? -6.503 6.701 -2.502 1.00 95.81 96 ALA A N 1
ATOM 731 C CA . ALA A 1 96 ? -7.509 6.344 -1.505 1.00 95.81 96 ALA A CA 1
ATOM 732 C C . ALA A 1 96 ? -7.107 5.097 -0.701 1.00 95.81 96 ALA A C 1
ATOM 734 O O . ALA A 1 96 ? -7.178 5.102 0.528 1.00 95.81 96 ALA A O 1
ATOM 735 N N . LEU A 1 97 ? -6.631 4.047 -1.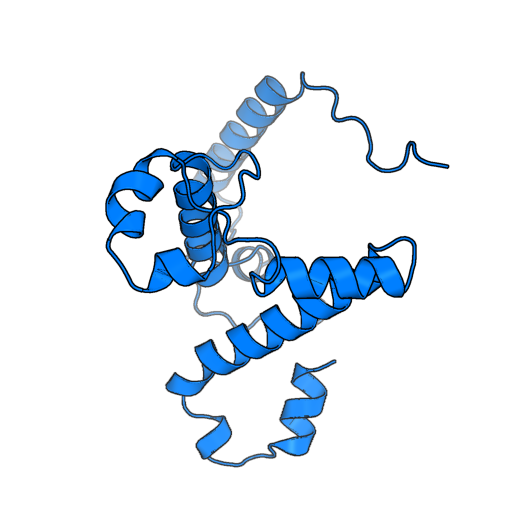372 1.00 94.75 97 LEU A N 1
ATOM 736 C CA . LEU A 1 97 ? -6.179 2.813 -0.729 1.00 94.75 97 LEU A CA 1
ATOM 737 C C . LEU A 1 97 ? -4.896 3.018 0.078 1.00 94.75 97 LEU A C 1
ATOM 739 O O . LEU A 1 97 ? -4.765 2.431 1.149 1.00 94.75 97 LEU A O 1
ATOM 743 N N . LEU A 1 98 ? -3.976 3.872 -0.379 1.00 91.88 98 LEU A N 1
ATOM 744 C CA . LEU A 1 98 ? -2.781 4.231 0.384 1.00 91.88 98 LEU A CA 1
ATOM 745 C C . LEU A 1 98 ? -3.149 4.963 1.679 1.00 91.88 98 LEU A C 1
ATOM 747 O O . LEU A 1 98 ? -2.612 4.642 2.736 1.00 91.88 98 LEU A O 1
ATOM 751 N N . LEU A 1 99 ? -4.091 5.907 1.624 1.00 93.38 99 LEU A N 1
ATOM 752 C CA . LEU A 1 99 ? -4.597 6.585 2.820 1.00 93.38 99 LEU A CA 1
ATOM 753 C C . LEU A 1 99 ? -5.253 5.590 3.782 1.00 93.38 99 LEU A C 1
ATOM 755 O O . LEU A 1 99 ? -4.994 5.640 4.983 1.00 93.38 99 LEU A O 1
ATOM 759 N N . ILE A 1 100 ? -6.043 4.645 3.267 1.00 93.56 100 ILE A N 1
ATOM 760 C CA . ILE A 1 100 ? -6.608 3.565 4.083 1.00 93.56 100 ILE A CA 1
ATOM 761 C C . ILE A 1 100 ? -5.483 2.754 4.737 1.00 93.56 100 ILE A C 1
ATOM 763 O O . ILE A 1 100 ? -5.486 2.591 5.951 1.00 93.56 100 ILE A O 1
ATOM 767 N N . ALA A 1 101 ? -4.489 2.308 3.971 1.00 90.25 101 ALA A N 1
ATOM 768 C CA . ALA A 1 101 ? -3.384 1.499 4.480 1.00 90.25 101 ALA A CA 1
ATOM 769 C C . ALA A 1 101 ? -2.522 2.222 5.533 1.00 90.25 101 ALA A C 1
ATOM 771 O O . ALA A 1 101 ? -1.970 1.568 6.415 1.00 90.25 101 ALA A O 1
ATOM 772 N N . LEU A 1 102 ? -2.393 3.550 5.446 1.00 87.38 102 LEU A N 1
ATOM 773 C CA . LEU A 1 102 ? -1.591 4.350 6.376 1.00 87.38 102 LEU A CA 1
ATOM 774 C C . LEU A 1 102 ? -2.339 4.749 7.651 1.00 87.38 102 LEU A C 1
ATOM 776 O O . LEU A 1 102 ? -1.702 4.909 8.692 1.00 87.38 102 LEU A O 1
ATOM 780 N N . PHE A 1 103 ? -3.656 4.955 7.577 1.00 89.31 103 PHE A N 1
ATOM 781 C CA . PHE A 1 103 ? -4.421 5.562 8.673 1.00 89.31 103 PHE A CA 1
ATOM 782 C C . PHE A 1 103 ? -5.467 4.644 9.306 1.00 89.31 103 PHE A C 1
ATOM 784 O O . PHE A 1 103 ? -5.852 4.870 10.454 1.00 89.31 103 PHE A O 1
ATOM 791 N N . VAL A 1 104 ? -5.957 3.632 8.590 1.00 92.75 104 VAL A N 1
ATOM 792 C CA . VAL A 1 104 ? -6.958 2.698 9.119 1.00 92.75 104 VAL A CA 1
ATOM 793 C C . VAL A 1 104 ? -6.241 1.580 9.882 1.00 92.75 104 VAL A C 1
ATOM 795 O O . VAL A 1 104 ? -5.243 1.052 9.389 1.00 92.75 104 VAL A O 1
ATOM 798 N N . PRO A 1 105 ? -6.730 1.188 11.077 1.00 92.50 105 PRO A N 1
ATOM 799 C CA . PRO A 1 105 ? -6.110 0.120 11.849 1.00 92.50 105 PRO A CA 1
ATOM 800 C C . PRO A 1 105 ? -6.143 -1.195 11.071 1.00 92.50 105 PRO A C 1
ATOM 802 O O . PRO A 1 105 ? -7.168 -1.579 10.502 1.00 92.50 105 PRO A O 1
ATOM 805 N N . ASN A 1 106 ? -5.019 -1.905 11.074 1.00 91.38 106 ASN A N 1
ATOM 806 C CA . ASN A 1 106 ? -4.932 -3.225 10.460 1.00 91.38 106 ASN A CA 1
ATOM 807 C C . ASN A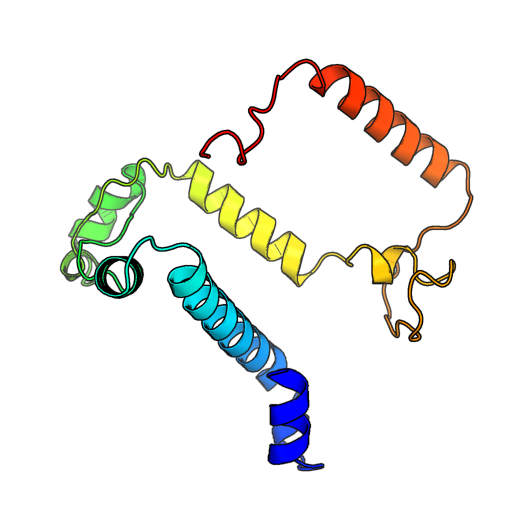 1 106 ? -5.705 -4.283 11.277 1.00 91.38 106 ASN A C 1
ATOM 809 O O . ASN A 1 106 ? -6.166 -4.045 12.396 1.00 91.38 106 ASN A O 1
ATOM 813 N N . SER A 1 107 ? -5.821 -5.494 10.728 1.00 89.81 107 SER A N 1
ATOM 814 C CA . SER A 1 107 ? -6.569 -6.592 11.353 1.00 89.81 107 SER A CA 1
ATOM 815 C C . SER A 1 107 ? -6.059 -6.968 12.750 1.00 89.81 107 SER A C 1
ATOM 817 O O . SER A 1 107 ? -6.872 -7.286 13.615 1.00 89.81 107 SER A O 1
ATOM 819 N N . GLN A 1 108 ? -4.746 -6.902 12.998 1.00 90.56 108 GLN A N 1
ATOM 820 C CA . GLN A 1 108 ? -4.171 -7.215 14.313 1.00 90.56 108 GLN A CA 1
ATOM 821 C C . GLN A 1 108 ? -4.577 -6.166 15.354 1.00 90.56 108 GLN A C 1
ATOM 823 O O . GLN A 1 108 ? -4.945 -6.512 16.474 1.00 90.56 108 GLN A O 1
ATOM 828 N N . GLU A 1 109 ? -4.585 -4.888 14.972 1.00 91.00 109 GLU A N 1
ATOM 829 C CA . GLU A 1 109 ? -5.024 -3.790 15.836 1.00 91.00 109 GLU A CA 1
ATOM 830 C C . GLU A 1 109 ? -6.525 -3.840 16.127 1.00 91.00 109 GLU A C 1
ATOM 832 O O . GLU A 1 109 ? -6.942 -3.651 17.273 1.00 91.00 109 GLU A O 1
ATOM 837 N N . ILE A 1 110 ? -7.342 -4.152 15.114 1.00 91.94 110 ILE A N 1
ATOM 838 C CA . ILE A 1 110 ? -8.789 -4.336 15.279 1.00 91.94 110 ILE A CA 1
ATOM 839 C C . ILE A 1 110 ? -9.063 -5.518 16.217 1.00 91.94 110 ILE A C 1
ATOM 841 O O . ILE A 1 110 ? -9.888 -5.406 17.122 1.00 91.94 110 ILE A O 1
ATOM 845 N N . MET A 1 111 ? -8.365 -6.642 16.052 1.00 90.50 111 MET A N 1
ATOM 846 C CA . MET A 1 111 ? -8.579 -7.859 16.843 1.00 90.50 111 MET A CA 1
ATOM 847 C C . MET A 1 111 ? -7.780 -7.910 18.150 1.00 90.50 111 MET A C 1
ATOM 849 O O . MET A 1 111 ? -7.769 -8.953 18.796 1.00 90.50 111 MET A O 1
ATOM 853 N N . ARG A 1 112 ? -7.144 -6.816 18.590 1.00 88.31 112 ARG A N 1
ATOM 854 C CA . ARG A 1 112 ? -6.197 -6.823 19.726 1.00 88.31 112 ARG A CA 1
ATOM 855 C C . ARG A 1 112 ? -6.713 -7.467 21.021 1.00 88.31 112 ARG A C 1
ATOM 857 O O . ARG A 1 112 ? -5.925 -8.021 21.777 1.00 88.31 112 ARG A O 1
ATOM 864 N N . LEU A 1 113 ? -8.024 -7.423 21.284 1.00 86.19 113 LEU A N 1
ATOM 865 C CA . LEU A 1 113 ? -8.635 -8.020 22.486 1.00 86.19 113 LEU A CA 1
ATOM 866 C C . LEU A 1 113 ? -8.779 -9.546 22.412 1.00 86.19 113 LEU A C 1
ATOM 868 O O . LEU A 1 113 ? -8.956 -10.188 23.441 1.00 86.19 113 LEU A O 1
ATOM 872 N N . SER A 1 114 ? -8.697 -10.122 21.215 1.00 84.19 114 SER A N 1
ATOM 873 C CA . SER A 1 114 ? -8.823 -11.559 20.959 1.00 84.19 114 SER A CA 1
ATOM 874 C C . SER A 1 114 ? -7.477 -12.290 20.961 1.00 84.19 114 SER A C 1
ATOM 876 O O . SER A 1 114 ? -7.439 -13.449 20.572 1.00 84.19 114 SER A O 1
ATOM 878 N N . GLN A 1 115 ? -6.387 -11.618 21.359 1.00 78.31 115 GLN A N 1
ATOM 879 C CA . GLN A 1 115 ? -5.010 -12.134 21.303 1.00 78.31 115 GLN A CA 1
ATOM 880 C C . GLN A 1 115 ? -4.641 -12.703 19.912 1.00 78.31 115 GLN A C 1
ATOM 882 O O . GLN A 1 115 ? -4.353 -13.890 19.778 1.00 78.31 115 GLN A O 1
ATOM 887 N N . PRO A 1 116 ? -4.650 -11.874 18.849 1.00 78.44 116 PRO A N 1
ATOM 888 C CA . PRO A 1 116 ? -4.527 -12.348 17.468 1.00 78.44 116 PRO A CA 1
ATOM 889 C C . PRO A 1 116 ? -3.106 -12.805 17.088 1.00 78.44 116 PRO A C 1
ATOM 891 O O . PRO A 1 116 ? -2.908 -13.355 16.007 1.00 78.44 116 PRO A O 1
ATOM 894 N N . SER A 1 117 ? -2.109 -12.557 17.939 1.00 82.88 117 SER A N 1
ATOM 895 C CA . SER A 1 117 ? -0.697 -12.845 17.684 1.00 82.88 117 SER A CA 1
ATOM 896 C C . SER A 1 117 ? 0.022 -13.299 18.951 1.00 82.88 117 SER A C 1
ATOM 898 O O . SER A 1 117 ? -0.371 -12.948 20.060 1.00 82.88 117 SER A O 1
ATOM 900 N N . LEU A 1 118 ? 1.129 -14.030 18.774 1.00 78.56 118 LEU A N 1
ATOM 901 C CA . LEU A 1 118 ? 2.004 -14.481 19.869 1.00 78.56 118 LEU A CA 1
ATOM 902 C C . LEU A 1 118 ? 2.636 -13.319 20.653 1.00 78.56 118 LEU A C 1
ATOM 904 O O . LEU A 1 118 ? 3.035 -13.488 21.801 1.00 78.56 118 LEU A O 1
ATOM 908 N N . SER A 1 119 ? 2.751 -12.146 20.029 1.00 79.94 119 SER A N 1
ATOM 909 C CA . SER A 1 119 ? 3.248 -10.923 20.658 1.00 79.94 119 SER A CA 1
ATOM 910 C C . SER A 1 119 ? 2.095 -9.957 20.941 1.00 79.94 119 SER A C 1
ATOM 912 O O . SER A 1 119 ? 1.171 -9.879 20.126 1.00 79.94 119 SER A O 1
ATOM 914 N N . PRO A 1 120 ? 2.140 -9.206 22.057 1.00 76.19 120 PRO A N 1
ATOM 915 C CA . PRO A 1 120 ? 1.126 -8.206 22.360 1.00 76.19 120 PRO A CA 1
ATOM 916 C C . PRO A 1 120 ? 1.139 -7.089 21.310 1.00 76.19 120 PRO A C 1
ATOM 918 O O . PRO A 1 120 ? 2.197 -6.592 20.922 1.00 76.19 120 PRO A O 1
ATOM 921 N N . VAL A 1 121 ? -0.052 -6.698 20.856 1.00 83.06 121 VAL A N 1
ATOM 922 C CA . VAL A 1 121 ? -0.247 -5.594 19.909 1.00 83.06 121 VAL A CA 1
ATOM 923 C C . VAL A 1 121 ? -0.581 -4.334 20.703 1.00 83.06 121 VAL A C 1
ATOM 925 O O . VAL A 1 121 ? -1.713 -4.156 21.158 1.00 83.06 121 VAL A O 1
ATOM 928 N N . GLU A 1 122 ? 0.403 -3.454 20.879 1.00 79.38 122 GLU A N 1
ATOM 929 C CA . GLU A 1 122 ? 0.185 -2.127 21.458 1.00 79.38 122 GLU A CA 1
ATOM 930 C C . GLU A 1 122 ? -0.369 -1.183 20.382 1.00 79.38 122 GLU A C 1
ATOM 932 O O . GLU A 1 122 ? 0.315 -0.833 19.424 1.00 79.38 122 GLU A O 1
ATOM 937 N N . SER A 1 123 ? -1.637 -0.793 20.514 1.00 81.00 123 SER A N 1
ATOM 938 C CA . SER A 1 123 ? -2.296 0.174 19.627 1.00 81.00 123 SER A CA 1
ATOM 939 C C . SER A 1 123 ? -3.289 1.013 20.423 1.00 81.00 123 SER A C 1
ATOM 941 O O . SER A 1 123 ? -3.933 0.519 21.347 1.00 81.00 123 SER A O 1
ATOM 943 N N . GLU A 1 124 ? -3.446 2.284 20.061 1.00 83.31 124 GLU A N 1
ATOM 944 C CA . GLU A 1 124 ? -4.446 3.193 20.638 1.00 83.31 124 GLU A CA 1
ATOM 945 C C . GLU A 1 124 ? -5.759 3.214 19.832 1.00 83.31 124 GLU A C 1
ATOM 947 O O . GLU A 1 124 ? -6.651 4.021 20.105 1.00 83.31 124 GLU A O 1
ATOM 952 N N . SER A 1 125 ? -5.911 2.321 18.845 1.00 85.19 125 SER A N 1
ATOM 953 C CA . SER A 1 125 ? -7.090 2.288 17.978 1.00 85.19 125 SER A CA 1
ATOM 954 C C . SER A 1 125 ? -8.397 2.212 18.776 1.00 85.19 125 SER A C 1
ATOM 956 O O . SER A 1 125 ? -8.588 1.361 19.656 1.00 85.19 125 SER A O 1
ATOM 958 N N . ARG A 1 126 ? -9.338 3.094 18.422 1.00 87.62 126 ARG A N 1
ATOM 959 C CA . ARG A 1 126 ? -10.716 3.088 18.940 1.00 87.62 126 ARG A CA 1
ATOM 960 C C . ARG A 1 126 ? -11.582 2.026 18.265 1.00 87.62 126 ARG A C 1
ATOM 962 O O . ARG A 1 126 ? -12.569 1.589 18.852 1.00 87.62 126 ARG A O 1
ATOM 969 N N . ILE A 1 127 ? -11.221 1.614 17.048 1.00 90.25 127 ILE A N 1
ATOM 970 C CA . ILE A 1 127 ? -11.909 0.549 16.320 1.00 90.25 127 ILE A CA 1
ATOM 971 C C . ILE A 1 127 ? -11.325 -0.765 16.808 1.00 90.25 127 ILE A C 1
ATOM 973 O O . ILE A 1 127 ? -10.202 -1.133 16.470 1.00 90.25 127 ILE A O 1
ATOM 977 N N . VAL A 1 128 ? -12.101 -1.449 17.637 1.00 92.19 128 VAL A N 1
ATOM 978 C CA . VAL A 1 128 ? -11.717 -2.726 18.218 1.00 92.19 128 VAL A CA 1
ATOM 979 C C . VAL A 1 128 ? -12.880 -3.685 18.069 1.00 92.19 128 VAL A C 1
ATOM 981 O O . VAL A 1 128 ? -14.033 -3.343 18.359 1.00 92.19 128 VAL A O 1
ATOM 984 N N . TRP A 1 129 ? -12.575 -4.891 17.616 1.00 90.50 129 TRP A N 1
ATOM 985 C CA . TRP A 1 129 ? -13.540 -5.964 17.551 1.00 90.50 129 TRP A CA 1
ATOM 986 C C . TRP A 1 129 ? -13.957 -6.369 18.962 1.00 90.50 129 TRP A C 1
ATOM 988 O O . TRP A 1 129 ? -13.130 -6.593 19.848 1.00 90.50 129 TRP A O 1
ATOM 998 N N . ARG A 1 130 ? -15.271 -6.438 19.169 1.00 90.75 130 ARG A N 1
ATOM 999 C CA . ARG A 1 130 ? -15.891 -6.951 20.388 1.00 90.75 130 ARG A CA 1
ATOM 1000 C C . ARG A 1 130 ? -17.149 -7.722 19.998 1.00 90.75 130 ARG A C 1
ATOM 1002 O O . ARG A 1 130 ? -17.910 -7.202 19.172 1.00 90.75 130 ARG A O 1
ATOM 1009 N N . PRO A 1 131 ? -17.421 -8.889 20.606 1.00 90.38 131 PRO A N 1
ATOM 1010 C CA . PRO A 1 131 ? -18.674 -9.603 20.388 1.00 90.38 131 PRO A CA 1
ATOM 1011 C C . PRO A 1 131 ? -19.846 -8.692 20.775 1.00 90.38 131 PRO A C 1
ATOM 1013 O O . PRO A 1 131 ? -20.054 -8.386 21.945 1.00 90.38 131 PRO A O 1
ATOM 1016 N N . SER A 1 132 ? -20.563 -8.166 19.784 1.00 94.00 132 SER A N 1
ATOM 1017 C CA . SER A 1 132 ? -21.669 -7.230 19.992 1.00 94.00 132 SER A CA 1
ATOM 1018 C C . SER A 1 132 ? -22.618 -7.263 18.804 1.00 94.00 132 SER A C 1
ATOM 1020 O O . SER A 1 132 ? -22.221 -7.592 17.686 1.00 94.00 132 SER A O 1
ATOM 1022 N N . PHE A 1 133 ? -23.865 -6.856 19.033 1.00 95.69 133 PHE A N 1
ATOM 1023 C CA . PHE A 1 133 ? -24.888 -6.841 17.990 1.00 95.69 133 PHE A CA 1
ATOM 1024 C C . PHE A 1 133 ? -24.511 -5.945 16.796 1.00 95.69 133 PHE A C 1
ATOM 1026 O O . PHE A 1 133 ? -24.753 -6.305 15.650 1.00 95.69 133 PHE A O 1
ATOM 1033 N N . ARG A 1 134 ? -23.834 -4.813 17.048 1.00 93.94 134 ARG A N 1
ATOM 1034 C CA . ARG A 1 134 ? -23.337 -3.918 15.988 1.00 93.94 134 ARG A CA 1
ATOM 1035 C C . ARG A 1 134 ? -22.341 -4.623 15.070 1.00 93.94 134 ARG A C 1
ATOM 1037 O O . ARG A 1 134 ? -22.493 -4.567 13.856 1.00 93.94 134 ARG A O 1
ATOM 1044 N N . TRP A 1 135 ? -21.351 -5.303 15.651 1.00 93.75 135 TRP A N 1
ATOM 1045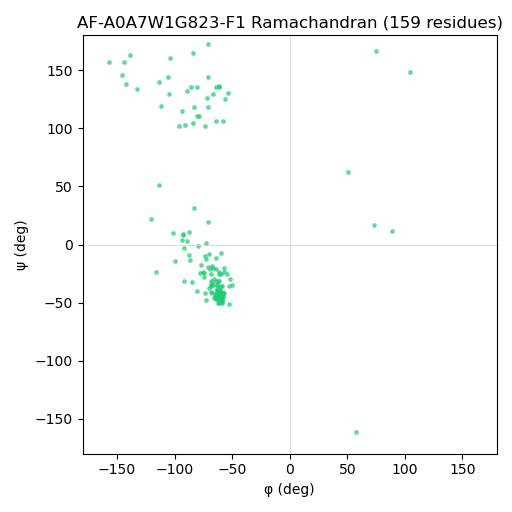 C CA . TRP A 1 135 ? -20.377 -6.072 14.878 1.00 93.75 135 TRP A CA 1
ATOM 1046 C C . TRP A 1 135 ? -21.047 -7.220 14.121 1.00 93.75 135 TRP A C 1
ATOM 1048 O O . TRP A 1 135 ? -20.723 -7.406 12.956 1.00 93.75 135 TRP A O 1
ATOM 1058 N N . ALA A 1 136 ? -22.026 -7.905 14.723 1.00 95.12 136 ALA A N 1
ATOM 1059 C CA . ALA A 1 136 ? -22.784 -8.962 14.053 1.00 95.12 136 ALA A CA 1
ATOM 1060 C C . ALA A 1 136 ? -23.544 -8.456 12.813 1.00 95.12 136 ALA A C 1
ATOM 1062 O O . ALA A 1 136 ? -23.497 -9.105 11.769 1.00 95.12 136 ALA A O 1
ATOM 1063 N N . ILE A 1 137 ? -24.187 -7.282 12.893 1.00 97.12 137 ILE A N 1
ATOM 1064 C CA . ILE A 1 137 ? -24.836 -6.650 11.732 1.00 97.12 137 ILE A CA 1
ATOM 1065 C C . ILE A 1 137 ? -23.800 -6.319 10.659 1.00 97.12 137 ILE A C 1
ATOM 1067 O O . ILE A 1 137 ? -23.988 -6.688 9.504 1.00 97.12 137 ILE A O 1
ATOM 1071 N N . VAL A 1 138 ? -22.703 -5.645 11.024 1.00 94.62 138 VAL A N 1
ATOM 1072 C CA . VAL A 1 138 ? -21.666 -5.237 10.063 1.00 94.62 138 VAL A CA 1
ATOM 1073 C C . VAL A 1 138 ? -21.080 -6.452 9.350 1.00 94.62 138 VAL A C 1
ATOM 1075 O O . VAL A 1 138 ? -21.041 -6.478 8.122 1.00 94.62 138 VAL A O 1
ATOM 1078 N N . THR A 1 139 ? -20.676 -7.487 10.090 1.00 93.81 139 THR A N 1
ATOM 1079 C CA . THR A 1 139 ? -20.128 -8.708 9.487 1.00 93.81 139 THR A CA 1
ATOM 1080 C C . THR A 1 139 ? -21.178 -9.464 8.682 1.00 93.81 139 THR A C 1
ATOM 1082 O O . THR A 1 139 ? -20.838 -10.018 7.646 1.00 93.81 139 THR A O 1
ATOM 1085 N N . GLY A 1 140 ? -22.447 -9.457 9.104 1.00 96.75 140 GLY A N 1
ATOM 1086 C CA . GLY A 1 140 ? -23.555 -10.055 8.358 1.00 96.75 140 GLY A CA 1
ATOM 1087 C C . GLY A 1 140 ? -23.804 -9.370 7.012 1.00 96.75 140 GLY A C 1
ATOM 1088 O O . GLY A 1 140 ? -23.913 -10.045 5.993 1.00 96.75 140 GLY A O 1
ATOM 1089 N N . VAL A 1 141 ? -23.818 -8.035 6.977 1.00 96.69 141 VAL A N 1
ATOM 1090 C CA . VAL A 1 141 ? -23.945 -7.266 5.727 1.00 96.69 141 VAL A CA 1
ATOM 1091 C C . VAL A 1 141 ? -22.752 -7.528 4.810 1.00 96.69 141 VAL A C 1
ATOM 1093 O O . VAL A 1 141 ? -22.944 -7.819 3.632 1.00 96.69 141 VAL A O 1
ATOM 1096 N N . VAL A 1 142 ? -21.526 -7.483 5.344 1.00 94.81 142 VAL A N 1
ATOM 1097 C CA . VAL A 1 142 ? -20.309 -7.792 4.575 1.00 94.81 142 VAL A CA 1
ATOM 1098 C C . VAL A 1 142 ? -20.361 -9.214 4.015 1.00 94.81 142 VAL A C 1
ATOM 1100 O O . VAL A 1 142 ? -20.016 -9.420 2.854 1.00 94.81 142 VAL A O 1
ATOM 1103 N N . LEU A 1 143 ? -20.834 -10.184 4.800 1.00 95.38 143 LEU A N 1
ATOM 1104 C CA . LEU A 1 143 ? -20.994 -11.572 4.375 1.00 95.38 143 LEU A CA 1
ATOM 1105 C C . LEU A 1 143 ? -21.980 -11.686 3.205 1.00 95.38 143 LEU A C 1
ATOM 1107 O O . LEU A 1 143 ? -21.638 -12.277 2.184 1.00 95.38 143 LEU A O 1
ATOM 1111 N N . VAL A 1 144 ? -23.171 -11.088 3.318 1.00 95.75 144 VAL A N 1
ATOM 1112 C CA . VAL A 1 144 ? -24.182 -11.091 2.244 1.00 95.75 144 VAL A CA 1
ATOM 1113 C C . VAL A 1 144 ? -23.625 -10.449 0.975 1.00 95.75 144 VAL A C 1
ATOM 1115 O O . VAL A 1 144 ? -23.700 -11.048 -0.095 1.00 95.75 144 VAL A O 1
ATOM 1118 N N . MET A 1 145 ? -22.997 -9.278 1.093 1.00 94.44 145 MET A N 1
ATOM 1119 C CA . MET A 1 145 ? -22.353 -8.599 -0.037 1.00 94.44 145 MET A CA 1
ATOM 1120 C C . MET A 1 145 ? -21.274 -9.473 -0.684 1.00 94.44 145 MET A C 1
ATOM 1122 O O . MET A 1 145 ? -21.197 -9.561 -1.907 1.00 94.44 145 MET A O 1
ATOM 1126 N N . THR A 1 146 ? -20.468 -10.161 0.127 1.00 91.25 146 THR A N 1
ATOM 1127 C CA . THR A 1 146 ? -19.432 -11.081 -0.361 1.00 91.25 146 THR A CA 1
ATOM 1128 C C . THR A 1 146 ? -20.049 -12.232 -1.151 1.00 91.25 146 THR A C 1
ATOM 1130 O O . THR A 1 146 ? -19.584 -12.516 -2.251 1.00 91.25 146 THR A O 1
ATOM 1133 N N . PHE A 1 147 ? -21.131 -12.843 -0.656 1.00 92.44 147 PHE A N 1
ATOM 1134 C CA . PHE A 1 147 ? -21.847 -13.900 -1.379 1.00 92.44 147 PHE A CA 1
ATOM 1135 C C . PHE A 1 147 ? -22.428 -13.414 -2.709 1.00 92.44 147 PHE A C 1
ATOM 1137 O O . PHE A 1 147 ? -22.311 -14.114 -3.711 1.00 92.44 147 PHE A O 1
ATOM 1144 N N . MET A 1 148 ? -22.999 -12.207 -2.751 1.00 91.81 148 MET A N 1
ATOM 1145 C CA . MET A 1 148 ? -23.516 -11.625 -3.998 1.00 91.81 148 MET A CA 1
ATOM 1146 C C . MET A 1 148 ? -22.403 -11.366 -5.025 1.00 91.81 148 MET A C 1
ATOM 1148 O O . MET A 1 148 ? -22.629 -11.478 -6.229 1.00 91.81 148 MET A O 1
ATOM 1152 N N . CYS A 1 149 ? -21.192 -11.057 -4.559 1.00 87.50 149 CYS A N 1
ATOM 1153 C CA . CYS A 1 149 ? -20.024 -10.802 -5.402 1.00 87.50 149 CYS A CA 1
ATOM 1154 C C . CYS A 1 149 ? -19.220 -12.064 -5.768 1.00 87.50 149 CYS A C 1
ATOM 1156 O O . CYS A 1 149 ? -18.341 -11.982 -6.627 1.00 87.50 149 CYS A O 1
ATOM 1158 N N . LEU A 1 150 ? -19.512 -13.223 -5.162 1.00 85.06 150 LEU A N 1
ATOM 1159 C CA . LEU A 1 150 ? -18.726 -14.458 -5.303 1.00 85.06 150 LEU A CA 1
ATOM 1160 C C . LEU A 1 150 ? -18.827 -15.112 -6.696 1.00 85.06 150 LEU A C 1
ATOM 1162 O O . LEU A 1 150 ? -18.086 -16.038 -7.002 1.00 85.06 150 LEU A O 1
ATOM 1166 N N . ASN A 1 151 ? -19.721 -14.622 -7.560 1.00 76.38 151 ASN A N 1
ATOM 1167 C CA . ASN A 1 151 ? -19.967 -15.170 -8.898 1.00 76.38 151 ASN A CA 1
ATOM 1168 C C . ASN A 1 151 ? -18.853 -14.899 -9.929 1.00 76.38 151 ASN A C 1
ATOM 1170 O O . ASN A 1 151 ? -18.992 -15.287 -11.088 1.00 76.38 151 ASN A O 1
ATOM 1174 N N . ARG A 1 152 ? -17.753 -14.235 -9.553 1.00 65.81 152 ARG A N 1
ATOM 1175 C CA . ARG A 1 152 ? -16.594 -14.078 -10.440 1.00 65.81 152 ARG A CA 1
ATOM 1176 C C . ARG A 1 152 ? -15.588 -15.189 -10.172 1.00 65.81 152 ARG A C 1
ATOM 1178 O O . ARG A 1 152 ? -14.984 -15.232 -9.104 1.00 65.81 152 ARG A O 1
ATOM 1185 N N . VAL A 1 153 ? -15.377 -16.050 -11.163 1.00 62.53 153 VAL A N 1
ATOM 1186 C CA . VAL A 1 153 ? -14.246 -16.981 -11.168 1.00 62.53 153 VAL A CA 1
ATOM 1187 C C . VAL A 1 153 ? -12.971 -16.141 -11.223 1.00 62.53 153 VAL A C 1
ATOM 1189 O O . VAL A 1 153 ? -12.671 -15.523 -12.241 1.00 62.53 153 VAL A O 1
ATOM 1192 N N . SER A 1 154 ? -12.252 -16.062 -10.105 1.00 59.47 154 SER A N 1
ATOM 1193 C CA . SER A 1 154 ? -10.887 -15.548 -10.109 1.00 59.47 154 SER A CA 1
ATOM 1194 C C . SER A 1 154 ? -9.999 -16.673 -10.611 1.00 59.47 154 SER A C 1
ATOM 1196 O O . SER A 1 154 ? -9.837 -17.678 -9.919 1.00 59.47 154 SER A O 1
ATOM 1198 N N . GLU A 1 155 ? -9.442 -16.526 -11.810 1.00 59.84 155 GLU A N 1
ATOM 1199 C CA . GLU A 1 155 ? -8.391 -17.429 -12.271 1.00 59.84 155 GLU A CA 1
ATOM 1200 C C . GLU A 1 155 ? -7.253 -17.397 -11.245 1.00 59.84 155 GLU A C 1
ATOM 1202 O O . GLU A 1 155 ? -6.787 -16.335 -10.818 1.00 59.84 155 GLU A O 1
ATOM 1207 N N . PHE A 1 156 ? -6.880 -18.573 -10.749 1.00 65.94 156 PHE A N 1
ATOM 1208 C CA . PHE A 1 156 ? -5.852 -18.695 -9.728 1.00 65.94 156 PHE A CA 1
ATOM 1209 C C . PHE A 1 156 ? -4.503 -18.390 -10.390 1.00 65.94 156 PHE A C 1
ATOM 1211 O O . PHE A 1 156 ? -4.149 -19.014 -11.386 1.00 65.94 156 PHE A O 1
ATOM 1218 N N . LEU A 1 157 ? -3.728 -17.446 -9.846 1.00 56.91 157 LEU A N 1
ATOM 1219 C CA . LEU A 1 157 ? -2.478 -16.954 -10.457 1.00 56.91 157 LEU A CA 1
ATOM 1220 C C . LEU A 1 157 ? -1.399 -18.045 -10.670 1.00 56.91 157 LEU A C 1
ATOM 1222 O O . LEU A 1 157 ? -0.368 -17.783 -11.278 1.00 56.91 157 LEU A O 1
ATOM 1226 N N . TYR A 1 158 ? -1.629 -19.257 -10.157 1.00 56.84 158 TYR A N 1
ATOM 1227 C CA . TYR A 1 158 ? -0.726 -20.402 -10.247 1.00 56.84 158 TYR A CA 1
ATOM 1228 C C . TYR A 1 158 ? -0.925 -21.283 -11.489 1.00 56.84 158 TYR A C 1
ATOM 1230 O O . TYR A 1 158 ? -0.217 -22.269 -11.619 1.00 56.84 158 TYR A O 1
ATOM 1238 N N . PHE A 1 159 ? -1.818 -20.970 -12.432 1.00 55.28 159 PHE A N 1
ATOM 1239 C CA . PHE A 1 159 ? -1.963 -21.774 -13.664 1.00 55.28 159 PHE A CA 1
ATOM 1240 C C . PHE A 1 159 ? -0.789 -21.650 -14.669 1.00 55.28 159 PHE A C 1
ATOM 1242 O O . PHE A 1 159 ? -0.943 -21.974 -15.840 1.00 55.28 159 PHE A O 1
ATOM 1249 N N . GLN A 1 160 ? 0.388 -21.192 -14.236 1.00 48.22 160 GLN A N 1
ATOM 1250 C CA . GLN A 1 160 ? 1.593 -21.018 -15.059 1.00 48.22 160 GLN A CA 1
ATOM 1251 C C . GLN A 1 160 ? 2.706 -21.988 -14.615 1.00 48.22 160 GLN A C 1
ATOM 1253 O O . GLN A 1 160 ? 3.825 -21.555 -14.335 1.00 48.22 160 GLN A O 1
ATOM 1258 N N . PHE A 1 161 ? 2.388 -23.284 -14.501 1.00 60.00 161 PHE A N 1
ATOM 1259 C CA . PHE A 1 161 ? 3.400 -24.350 -14.466 1.00 60.00 161 PHE A CA 1
ATOM 1260 C C . PHE A 1 161 ? 3.495 -25.014 -15.837 1.00 60.00 161 PHE A C 1
ATOM 1262 O O . PHE A 1 161 ? 2.417 -25.278 -16.419 1.00 60.00 161 PHE A O 1
#

Sequence (161 aa):
MSNHAWRHIAGNRPWASHRMMVPLYHCITLLAVVIGWVFFRASTFSDAITLLVGMAGGHGAAWPPELQGILSTTPLAALGFADLGFSLSGYIWIVALLLIALFVPNSQEIMRLSQPSLSPVESESRIVWRPSFRWAIVTGVVLVMTFMCLNRVSEFLYFQF

Mean predicted aligned error: 9.49 Å

Solvent-accessible surface area (backbone atoms only — not comparable to full-atom values): 9828 Å² total; per-residue (Å²): 110,68,70,59,53,46,52,68,72,56,54,96,41,75,77,80,68,40,77,83,48,51,64,55,54,50,51,53,51,51,50,54,50,55,58,52,49,41,59,74,68,36,96,42,74,68,52,24,52,56,50,52,40,40,76,74,27,75,68,18,35,75,57,27,73,90,48,45,75,67,40,61,80,40,82,68,40,78,43,40,78,25,89,78,84,53,48,64,66,53,54,52,50,52,53,53,51,49,51,43,70,75,70,48,78,50,74,57,55,24,32,43,82,72,62,76,51,99,59,88,71,89,69,87,68,84,64,57,66,59,99,44,72,69,52,52,51,53,53,48,52,52,48,53,54,48,60,73,59,58,81,59,86,71,81,64,91,73,82,80,120

pLDDT: mean 84.0, std 12.51, range [43.09, 97.12]